Protein AF-A0A7V9FP47-F1 (afdb_monomer_lite)

pLDDT: mean 84.73, std 6.35, range [57.75, 95.44]

Radius of gyration: 11.87 Å; chains: 1; bounding box: 27×25×27 Å

Foldseek 3Di:
DVLLVVLLCVVVVPDDDPVVVVVCVVVLVVVCVVCPVVSSVVSNVVNNPDDNVRSVVVVVVD

Sequence (62 aa):
SWGAAAALRQALGASPSPTERALEDRYVAALRTSMGAAAFEAELEAGAAMPLEQALDAALES

Secondary structure (DSSP, 8-state):
-HHHHHHHHHHTT-PPPHHHHHHHHHHHHHHHHHH-HHHHHHHHHHHHTS-HHHHHHHHH--

Structure (mmCIF, N/CA/C/O backbone):
data_AF-A0A7V9FP47-F1
#
_entry.id   AF-A0A7V9FP47-F1
#
loop_
_atom_site.group_PDB
_atom_site.id
_atom_site.type_symbol
_atom_site.label_atom_id
_atom_site.label_alt_id
_atom_site.label_comp_id
_atom_site.label_asym_id
_atom_site.label_entity_id
_atom_site.label_seq_id
_atom_site.pdbx_PDB_ins_code
_atom_site.Cartn_x
_atom_site.Cartn_y
_atom_site.Cartn_z
_atom_site.occupancy
_atom_site.B_iso_or_equiv
_atom_site.auth_seq_id
_atom_site.auth_comp_id
_atom_site.auth_asym_id
_atom_site.auth_atom_id
_atom_site.pdbx_PDB_model_num
ATOM 1 N N . SER A 1 1 ? -2.297 0.212 6.589 1.00 75.25 1 SER A N 1
ATOM 2 C CA . SER A 1 1 ? -3.002 -0.581 5.550 1.00 75.25 1 SER A CA 1
ATOM 3 C C . SER A 1 1 ? -2.408 -0.284 4.174 1.00 75.25 1 SER A C 1
ATOM 5 O O . SER A 1 1 ? -1.640 0.667 4.048 1.00 75.25 1 SER A O 1
ATOM 7 N N . TRP A 1 2 ? -2.723 -1.074 3.137 1.00 78.19 2 TRP A N 1
ATOM 8 C CA . TRP A 1 2 ? -2.190 -0.829 1.784 1.00 78.19 2 TRP A CA 1
ATOM 9 C C . TRP A 1 2 ? -2.652 0.521 1.205 1.00 78.19 2 TRP A C 1
ATOM 11 O O . TRP A 1 2 ? -1.822 1.259 0.676 1.00 78.19 2 TRP A O 1
ATOM 21 N N . GLY A 1 3 ? -3.926 0.891 1.389 1.00 78.44 3 GLY A N 1
ATOM 22 C CA . GLY A 1 3 ? -4.448 2.198 0.969 1.00 78.44 3 GLY A CA 1
ATOM 23 C C . GLY A 1 3 ? -3.702 3.374 1.612 1.00 78.44 3 GLY A C 1
ATOM 24 O O . GLY A 1 3 ? -3.325 4.314 0.916 1.00 78.44 3 GLY A O 1
ATOM 25 N N . ALA A 1 4 ? -3.390 3.294 2.911 1.00 79.12 4 ALA A N 1
ATOM 26 C CA . ALA A 1 4 ? -2.604 4.319 3.607 1.00 79.12 4 ALA A CA 1
ATOM 27 C C . ALA A 1 4 ? -1.165 4.430 3.062 1.00 79.12 4 ALA A C 1
ATOM 29 O O . ALA A 1 4 ? -0.661 5.529 2.842 1.00 79.12 4 ALA A O 1
ATOM 30 N N . ALA A 1 5 ? -0.513 3.299 2.768 1.00 81.38 5 ALA A N 1
ATOM 31 C CA . ALA A 1 5 ? 0.829 3.287 2.178 1.00 81.38 5 ALA A CA 1
ATOM 32 C C . ALA A 1 5 ? 0.853 3.838 0.737 1.00 81.38 5 ALA A C 1
ATOM 34 O O . ALA A 1 5 ? 1.850 4.427 0.306 1.00 81.38 5 ALA A O 1
ATOM 35 N N . ALA A 1 6 ? -0.226 3.646 -0.029 1.00 80.75 6 ALA A N 1
ATOM 36 C CA . ALA A 1 6 ? -0.396 4.259 -1.344 1.00 80.75 6 ALA A CA 1
ATOM 37 C C . ALA A 1 6 ? -0.589 5.784 -1.236 1.00 80.75 6 ALA A C 1
ATOM 39 O O . ALA A 1 6 ? 0.083 6.533 -1.947 1.00 80.75 6 ALA A O 1
ATOM 40 N N . ALA A 1 7 ? -1.433 6.245 -0.307 1.00 80.38 7 ALA A N 1
ATOM 41 C CA . ALA A 1 7 ? -1.673 7.667 -0.059 1.00 80.38 7 ALA A CA 1
ATOM 42 C C . ALA A 1 7 ? -0.410 8.402 0.411 1.00 80.38 7 ALA A C 1
ATOM 44 O O . ALA A 1 7 ? -0.074 9.458 -0.125 1.00 80.38 7 ALA A O 1
ATOM 45 N N . LEU A 1 8 ? 0.353 7.801 1.330 1.00 81.25 8 LEU A N 1
ATOM 46 C CA . LEU A 1 8 ? 1.616 8.357 1.816 1.00 81.25 8 LEU A CA 1
ATOM 47 C C . LEU A 1 8 ? 2.625 8.565 0.678 1.00 81.25 8 LEU A C 1
ATOM 49 O O . LEU A 1 8 ? 3.233 9.627 0.568 1.00 81.25 8 LEU A O 1
ATOM 53 N N . ARG A 1 9 ? 2.784 7.577 -0.212 1.00 81.44 9 ARG A N 1
ATOM 54 C CA . ARG A 1 9 ? 3.694 7.702 -1.364 1.00 81.44 9 ARG A CA 1
ATOM 55 C C . ARG A 1 9 ? 3.278 8.819 -2.313 1.00 81.44 9 ARG A C 1
ATOM 57 O O . ARG A 1 9 ? 4.138 9.566 -2.777 1.00 81.44 9 ARG A O 1
ATOM 64 N N . GLN A 1 10 ? 1.976 8.963 -2.552 1.00 80.88 10 GLN A N 1
ATOM 65 C CA . GLN A 1 10 ? 1.435 10.050 -3.363 1.00 80.88 10 GLN A CA 1
ATOM 66 C C . GLN A 1 10 ? 1.699 11.420 -2.724 1.00 80.88 10 GLN A C 1
ATOM 68 O O . GLN A 1 10 ? 2.209 12.315 -3.395 1.00 80.88 10 GLN A O 1
ATOM 73 N N . ALA A 1 11 ? 1.431 11.563 -1.423 1.00 81.69 11 ALA A N 1
ATOM 74 C CA . ALA A 1 11 ? 1.646 12.804 -0.681 1.00 81.69 11 ALA A CA 1
ATOM 75 C C . ALA A 1 11 ? 3.126 13.222 -0.633 1.00 81.69 11 ALA A C 1
ATOM 77 O O . ALA A 1 11 ? 3.440 14.408 -0.698 1.00 81.69 11 ALA A O 1
ATOM 78 N N . LEU A 1 12 ? 4.042 12.251 -0.574 1.00 83.94 12 LEU A N 1
ATOM 79 C CA . LEU A 1 12 ? 5.487 12.491 -0.596 1.00 83.94 12 LEU A CA 1
ATOM 80 C C . LEU A 1 12 ? 6.047 12.743 -2.008 1.00 83.94 12 LEU A C 1
ATOM 82 O O . LEU A 1 12 ? 7.241 13.002 -2.149 1.00 83.94 12 LEU A O 1
ATOM 86 N N . GLY A 1 13 ? 5.227 12.632 -3.062 1.00 83.88 13 GLY A N 1
ATOM 87 C CA . GLY A 1 13 ? 5.689 12.709 -4.453 1.00 83.88 13 GLY A CA 1
ATOM 88 C C . GLY A 1 13 ? 6.676 11.595 -4.826 1.00 83.88 13 GLY A C 1
ATOM 89 O O . GLY A 1 13 ? 7.429 11.720 -5.795 1.00 83.88 13 GLY A O 1
ATOM 90 N N . ALA A 1 14 ? 6.699 10.508 -4.052 1.00 81.81 14 ALA A N 1
ATOM 91 C CA . ALA A 1 14 ? 7.643 9.418 -4.223 1.00 81.81 14 ALA A CA 1
ATOM 92 C C . ALA A 1 14 ? 7.178 8.516 -5.370 1.00 81.81 14 ALA A C 1
ATOM 94 O O . ALA A 1 14 ? 6.247 7.724 -5.229 1.00 81.81 14 ALA A O 1
ATOM 95 N N . SER A 1 15 ? 7.837 8.631 -6.524 1.00 82.25 15 SER A N 1
ATOM 96 C CA . SER A 1 15 ? 7.607 7.711 -7.637 1.00 82.25 15 SER A CA 1
ATOM 97 C C . SER A 1 15 ? 8.444 6.441 -7.466 1.00 82.25 15 SER A C 1
ATOM 99 O O . SER A 1 15 ? 9.669 6.547 -7.380 1.00 82.25 15 SER A O 1
ATOM 101 N N . PRO A 1 16 ? 7.832 5.243 -7.480 1.00 82.38 16 PRO A N 1
ATOM 102 C CA . PRO A 1 16 ? 8.581 3.993 -7.449 1.00 82.38 16 PRO A CA 1
ATOM 103 C C . PRO A 1 16 ? 9.494 3.862 -8.677 1.00 82.38 16 PRO A C 1
ATOM 105 O O . PRO A 1 16 ? 9.201 4.367 -9.763 1.00 82.38 16 PRO A O 1
ATOM 108 N N . SER A 1 17 ? 10.611 3.161 -8.538 1.00 88.81 17 SER A N 1
ATOM 109 C CA . SER A 1 17 ? 11.447 2.723 -9.658 1.00 88.81 17 SER A CA 1
ATOM 110 C C . SER A 1 17 ? 10.695 1.719 -10.553 1.00 88.81 17 SER A C 1
ATOM 112 O O . SER A 1 17 ? 9.657 1.178 -10.162 1.00 88.81 17 SER A O 1
ATOM 114 N N . PRO A 1 18 ? 11.186 1.422 -11.773 1.00 88.62 18 PRO A N 1
ATOM 115 C CA . PRO A 1 18 ? 10.562 0.414 -12.633 1.00 88.62 18 PRO A CA 1
ATOM 116 C C . PRO A 1 18 ? 10.421 -0.963 -11.966 1.00 88.62 18 PRO A C 1
ATOM 118 O O . PRO A 1 18 ? 9.401 -1.623 -12.142 1.00 88.62 18 PRO A O 1
ATOM 121 N N . THR A 1 19 ? 11.414 -1.373 -11.173 1.00 91.50 19 THR A N 1
ATOM 122 C CA . THR A 1 19 ? 11.391 -2.645 -10.439 1.00 91.50 19 THR A CA 1
ATOM 123 C C . THR A 1 19 ? 10.345 -2.634 -9.328 1.00 91.50 19 THR A C 1
ATOM 125 O O . THR A 1 19 ? 9.598 -3.598 -9.180 1.00 91.50 19 THR A O 1
ATOM 128 N N . GLU A 1 20 ? 10.255 -1.539 -8.571 1.00 86.94 20 GLU A N 1
ATOM 129 C CA . GLU A 1 20 ? 9.251 -1.385 -7.512 1.00 86.94 20 GLU A CA 1
ATOM 130 C C . GLU A 1 20 ? 7.833 -1.361 -8.083 1.00 86.94 20 GLU A C 1
ATOM 132 O O . GLU A 1 20 ? 6.968 -2.033 -7.533 1.00 86.94 20 GLU A O 1
ATOM 137 N N . ARG A 1 21 ? 7.612 -0.699 -9.228 1.00 86.75 21 ARG A N 1
ATOM 138 C CA . ARG A 1 21 ? 6.326 -0.755 -9.945 1.00 86.75 21 ARG A CA 1
ATOM 139 C C . ARG A 1 21 ? 5.943 -2.177 -10.332 1.00 86.75 21 ARG A C 1
ATOM 141 O O . ARG A 1 21 ? 4.830 -2.601 -10.059 1.00 86.75 21 ARG A O 1
ATOM 148 N N . ALA A 1 22 ? 6.868 -2.935 -10.922 1.00 88.38 22 ALA A N 1
ATOM 149 C CA . ALA A 1 22 ? 6.586 -4.309 -11.338 1.00 88.38 22 ALA A CA 1
ATOM 150 C C . ALA A 1 22 ? 6.243 -5.229 -10.150 1.00 88.38 22 ALA A C 1
ATOM 152 O O . ALA A 1 22 ? 5.407 -6.128 -10.270 1.00 88.38 22 ALA A O 1
ATOM 153 N N . LEU A 1 23 ? 6.885 -5.011 -8.997 1.00 88.44 23 LEU A N 1
ATOM 154 C CA . LEU A 1 23 ? 6.556 -5.716 -7.759 1.00 88.44 23 LEU A CA 1
ATOM 155 C C . LEU A 1 23 ? 5.192 -5.280 -7.222 1.00 88.44 23 LEU A C 1
ATOM 157 O O . LEU A 1 23 ? 4.377 -6.133 -6.874 1.00 88.44 23 LEU A O 1
ATOM 161 N N . GLU A 1 24 ? 4.936 -3.976 -7.184 1.00 86.12 24 GLU A N 1
ATOM 162 C CA . GLU A 1 24 ? 3.672 -3.406 -6.733 1.00 86.12 24 GLU A CA 1
ATOM 163 C C . GLU A 1 24 ? 2.497 -3.930 -7.562 1.00 86.12 24 GLU A C 1
ATOM 165 O O . GLU A 1 24 ? 1.578 -4.499 -6.982 1.00 86.12 24 GLU A O 1
ATOM 170 N N . ASP A 1 25 ? 2.573 -3.890 -8.893 1.00 88.00 25 ASP A N 1
ATOM 171 C CA . ASP A 1 25 ? 1.530 -4.410 -9.787 1.00 88.00 25 ASP A CA 1
ATOM 172 C C . ASP A 1 25 ? 1.204 -5.884 -9.498 1.00 88.00 25 ASP A C 1
ATOM 174 O O . ASP A 1 25 ? 0.036 -6.277 -9.404 1.00 88.00 25 ASP A O 1
ATOM 178 N N . ARG A 1 26 ? 2.238 -6.714 -9.297 1.00 88.62 26 ARG A N 1
ATOM 179 C CA . ARG A 1 26 ? 2.075 -8.139 -8.979 1.00 88.62 26 ARG A CA 1
ATOM 180 C C . ARG A 1 26 ? 1.351 -8.342 -7.648 1.00 88.62 26 ARG A C 1
ATOM 182 O O . ARG A 1 26 ? 0.440 -9.169 -7.569 1.00 88.62 26 ARG A O 1
ATOM 189 N N . TYR A 1 27 ? 1.774 -7.641 -6.599 1.00 89.88 27 TYR A N 1
ATOM 190 C CA . TYR A 1 27 ? 1.203 -7.815 -5.264 1.00 89.88 27 TYR A CA 1
ATOM 191 C C . TYR A 1 27 ? -0.184 -7.184 -5.142 1.00 89.88 27 TYR A C 1
ATOM 193 O O . TYR A 1 27 ? -1.060 -7.776 -4.517 1.00 89.88 27 TYR A O 1
ATOM 201 N N . VAL A 1 28 ? -0.419 -6.049 -5.799 1.00 89.50 28 VAL A N 1
ATOM 202 C CA . VAL A 1 28 ? -1.722 -5.379 -5.852 1.00 89.50 28 VAL A CA 1
ATOM 203 C C . VAL A 1 28 ? -2.753 -6.242 -6.572 1.00 89.50 28 VAL A C 1
ATOM 205 O O . VAL A 1 28 ? -3.862 -6.410 -6.070 1.00 89.50 28 VAL A O 1
ATOM 208 N N . ALA A 1 29 ? -2.395 -6.863 -7.700 1.00 89.44 29 ALA A N 1
ATOM 209 C CA . ALA A 1 29 ? -3.295 -7.775 -8.405 1.00 89.44 29 ALA A CA 1
ATOM 210 C C . ALA A 1 29 ? -3.676 -8.999 -7.549 1.00 89.44 29 ALA A C 1
ATOM 212 O O . ALA A 1 29 ? -4.846 -9.398 -7.505 1.00 89.44 29 ALA A O 1
ATOM 213 N N . ALA A 1 30 ? -2.705 -9.577 -6.833 1.00 91.75 30 ALA A N 1
ATOM 214 C CA . ALA A 1 30 ? -2.952 -10.685 -5.913 1.00 91.75 30 ALA A CA 1
ATOM 215 C C . ALA A 1 30 ? -3.847 -10.262 -4.736 1.00 91.75 30 ALA A C 1
ATOM 217 O O . ALA A 1 30 ? -4.795 -10.972 -4.400 1.00 91.75 30 ALA A O 1
ATOM 218 N N . LEU A 1 31 ? -3.591 -9.083 -4.161 1.00 89.81 31 LEU A N 1
ATOM 219 C CA . LEU A 1 31 ? -4.358 -8.515 -3.054 1.00 89.81 31 LEU A CA 1
ATOM 220 C C . LEU A 1 31 ? -5.805 -8.194 -3.459 1.00 89.81 31 LEU A C 1
ATOM 222 O O . LEU A 1 31 ? -6.743 -8.562 -2.758 1.00 89.81 31 LEU A O 1
ATOM 226 N N . ARG A 1 32 ? -6.009 -7.587 -4.634 1.00 91.44 32 ARG A N 1
ATOM 227 C CA . ARG A 1 32 ? -7.346 -7.323 -5.190 1.00 91.44 32 ARG A CA 1
ATOM 228 C C . ARG A 1 32 ? -8.137 -8.613 -5.397 1.00 91.44 32 ARG A C 1
ATOM 230 O O . ARG A 1 32 ? -9.341 -8.648 -5.157 1.00 91.44 32 ARG A O 1
ATOM 237 N N . THR A 1 33 ? -7.463 -9.674 -5.836 1.00 93.38 33 THR A N 1
ATOM 238 C CA . THR A 1 33 ? -8.089 -10.985 -6.043 1.00 93.38 33 THR A CA 1
ATOM 239 C C . THR A 1 33 ? -8.478 -11.640 -4.717 1.00 93.38 33 THR A C 1
ATOM 241 O O . THR A 1 33 ? -9.569 -12.195 -4.623 1.00 93.38 33 THR A O 1
ATOM 244 N N . SER A 1 34 ? -7.627 -11.564 -3.689 1.00 93.50 34 SER A N 1
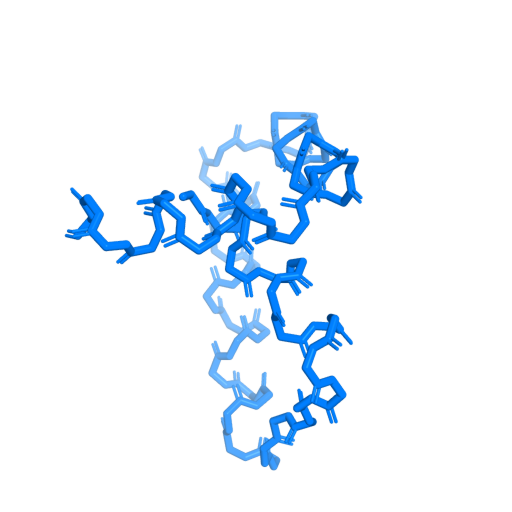ATOM 245 C CA . SER A 1 34 ? -7.888 -12.204 -2.393 1.00 93.50 34 SER A CA 1
ATOM 246 C C . SER A 1 34 ? -8.940 -11.475 -1.554 1.00 93.50 34 SER A C 1
ATOM 248 O O . SER A 1 34 ? -9.754 -12.127 -0.907 1.00 93.50 34 SER A O 1
ATOM 250 N N . MET A 1 35 ? -8.948 -10.140 -1.579 1.00 92.44 35 MET A N 1
ATOM 251 C CA . MET A 1 35 ? -9.911 -9.315 -0.836 1.00 92.44 35 MET A CA 1
ATOM 252 C C . MET A 1 35 ? -11.250 -9.168 -1.568 1.00 92.44 35 MET A C 1
ATOM 254 O O . MET A 1 35 ? -12.272 -8.873 -0.953 1.00 92.44 35 MET A O 1
ATOM 258 N N . GLY A 1 36 ? -11.247 -9.369 -2.887 1.00 95.44 36 GLY A N 1
ATOM 259 C CA . GLY A 1 36 ? -12.353 -9.019 -3.765 1.00 95.44 36 GLY A CA 1
ATOM 260 C C . GLY A 1 36 ? -12.328 -7.537 -4.148 1.00 95.44 36 GLY A C 1
ATOM 261 O O . GLY A 1 36 ? -11.943 -6.666 -3.367 1.00 95.44 36 GLY A O 1
ATOM 262 N N . ALA A 1 37 ? -12.770 -7.241 -5.374 1.00 91.31 37 ALA A N 1
ATOM 263 C CA . ALA A 1 37 ? -12.661 -5.903 -5.954 1.00 91.31 37 ALA A CA 1
ATOM 264 C C . ALA A 1 37 ? -13.338 -4.815 -5.103 1.00 91.31 37 ALA A C 1
ATOM 266 O O . ALA A 1 37 ? -12.747 -3.767 -4.898 1.00 91.31 37 ALA A O 1
ATOM 267 N N . ALA A 1 38 ? -14.536 -5.064 -4.565 1.00 91.44 38 ALA A N 1
ATOM 268 C CA . ALA A 1 38 ? -15.266 -4.058 -3.788 1.00 91.44 38 ALA A CA 1
ATOM 269 C C . ALA A 1 38 ? -14.561 -3.684 -2.471 1.00 91.44 38 ALA A C 1
ATOM 271 O O . ALA A 1 38 ? -14.472 -2.505 -2.142 1.00 91.44 38 ALA A O 1
ATOM 272 N N . ALA A 1 39 ? -14.032 -4.670 -1.739 1.00 89.75 39 ALA A N 1
ATOM 273 C CA . ALA A 1 39 ? -13.288 -4.417 -0.505 1.00 89.75 39 ALA A CA 1
ATOM 274 C C . ALA A 1 39 ? -11.950 -3.721 -0.790 1.00 89.75 39 ALA A C 1
ATOM 276 O O . ALA A 1 39 ? -11.540 -2.835 -0.047 1.00 89.75 39 ALA A O 1
ATOM 277 N N . PHE A 1 40 ? -11.300 -4.087 -1.897 1.00 90.25 40 PHE A N 1
ATOM 278 C CA . PHE A 1 40 ? -10.080 -3.436 -2.353 1.00 90.25 40 PHE A CA 1
ATOM 279 C C . PHE A 1 40 ? -10.299 -1.951 -2.690 1.00 90.25 40 PHE A C 1
ATOM 281 O O . PHE A 1 40 ? -9.539 -1.112 -2.217 1.00 90.25 40 PHE A O 1
ATOM 288 N N . GLU A 1 41 ? -11.336 -1.616 -3.468 1.00 90.56 41 GLU A N 1
ATOM 289 C CA . GLU A 1 41 ? -11.646 -0.213 -3.799 1.00 90.56 41 GLU A CA 1
ATOM 290 C C . GLU A 1 41 ? -12.012 0.593 -2.544 1.00 90.56 41 GLU A C 1
ATOM 292 O O . GLU A 1 41 ? -11.594 1.738 -2.407 1.00 90.56 41 G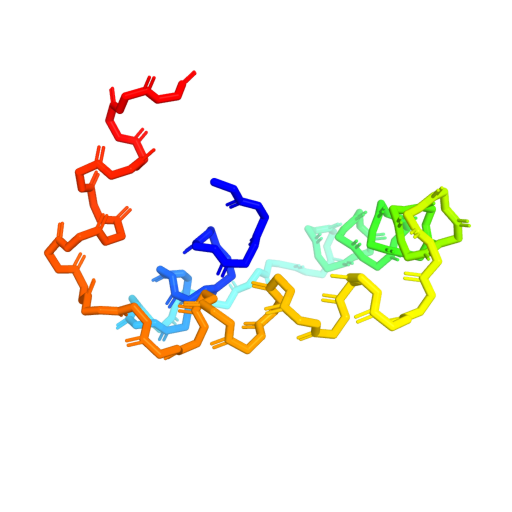LU A O 1
ATOM 297 N N . ALA A 1 42 ? -12.737 -0.006 -1.591 1.00 89.44 42 ALA A N 1
ATOM 298 C CA . ALA A 1 42 ? -13.078 0.660 -0.334 1.00 89.44 42 ALA A CA 1
ATOM 299 C C . ALA A 1 42 ? -11.836 0.999 0.512 1.00 89.44 42 ALA A C 1
ATOM 301 O O . ALA A 1 42 ? -11.738 2.103 1.040 1.00 89.44 42 ALA A O 1
ATOM 302 N N . GLU A 1 43 ? -10.873 0.080 0.614 1.00 88.81 43 GLU A N 1
ATOM 303 C CA . GLU A 1 43 ? -9.597 0.325 1.302 1.00 88.81 43 GLU A CA 1
ATOM 304 C C . GLU A 1 43 ? -8.729 1.363 0.580 1.00 88.81 43 GLU A C 1
ATOM 306 O O . GLU A 1 43 ? -8.049 2.162 1.227 1.00 88.81 43 GLU A O 1
ATOM 311 N N . LEU A 1 44 ? -8.747 1.366 -0.757 1.00 86.81 44 LEU A N 1
ATOM 312 C CA . LEU A 1 44 ? -8.029 2.357 -1.555 1.00 86.81 44 LEU A CA 1
ATOM 313 C C . LEU A 1 44 ? -8.601 3.762 -1.336 1.00 86.81 44 LEU A C 1
ATOM 315 O O . LEU A 1 44 ? -7.838 4.690 -1.078 1.00 86.81 44 LEU A O 1
ATOM 319 N N . GLU A 1 45 ? -9.926 3.901 -1.379 1.00 89.50 45 GLU A N 1
ATOM 320 C CA . GLU A 1 45 ? -10.625 5.1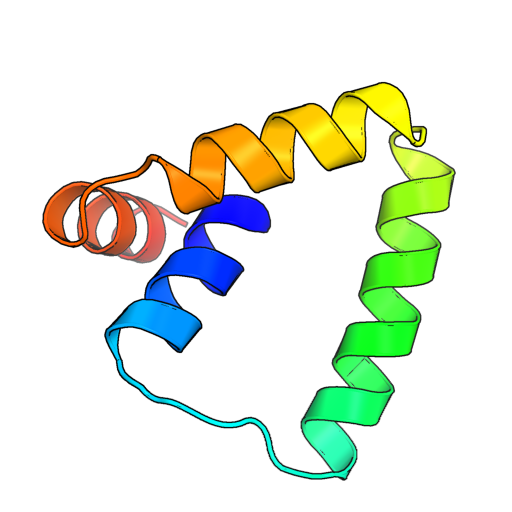67 -1.142 1.00 89.50 45 GLU A CA 1
ATOM 321 C C . GLU A 1 45 ? -10.413 5.665 0.295 1.00 89.50 45 GLU A C 1
ATOM 323 O O . GLU A 1 45 ? -10.094 6.833 0.512 1.00 89.50 45 GLU A O 1
ATOM 328 N N . ALA A 1 46 ? -10.506 4.768 1.284 1.00 87.38 46 ALA A N 1
ATOM 329 C CA . ALA A 1 46 ? -10.232 5.098 2.681 1.00 87.38 46 ALA A CA 1
ATOM 330 C C . ALA A 1 46 ? -8.792 5.594 2.881 1.00 87.38 46 ALA A C 1
ATOM 332 O O . ALA A 1 46 ? -8.556 6.534 3.638 1.00 87.38 46 ALA A O 1
ATOM 333 N N . GLY A 1 47 ? -7.833 4.988 2.175 1.00 84.75 47 GLY A N 1
ATOM 334 C CA . GLY A 1 47 ? -6.453 5.455 2.133 1.00 84.75 47 GLY A CA 1
ATOM 335 C C . GLY A 1 47 ? -6.315 6.831 1.487 1.00 84.75 47 GLY A C 1
ATOM 336 O O . GLY A 1 47 ? -5.683 7.709 2.061 1.00 84.75 47 GLY A O 1
ATOM 337 N N . ALA A 1 48 ? -6.921 7.043 0.318 1.00 82.00 48 ALA A N 1
ATOM 338 C CA . ALA A 1 48 ? -6.844 8.307 -0.417 1.00 82.00 48 ALA A CA 1
ATOM 339 C C . ALA A 1 48 ? -7.467 9.491 0.346 1.00 82.00 48 ALA A C 1
ATOM 341 O O . ALA A 1 48 ? -6.987 10.618 0.231 1.00 82.00 48 ALA A O 1
ATOM 342 N N . ALA A 1 49 ? -8.503 9.235 1.148 1.00 87.12 49 ALA A N 1
ATOM 343 C CA . ALA A 1 49 ? -9.133 10.225 2.017 1.00 87.12 49 ALA A CA 1
ATOM 344 C C . ALA A 1 49 ? -8.367 10.475 3.335 1.00 87.12 49 ALA A C 1
ATOM 346 O O . ALA A 1 49 ? -8.741 11.373 4.094 1.00 87.12 49 ALA A O 1
ATOM 347 N N . MET A 1 50 ? -7.322 9.693 3.633 1.00 83.75 50 MET A N 1
ATOM 348 C CA . MET A 1 50 ? -6.569 9.781 4.883 1.00 83.75 50 MET A CA 1
ATOM 349 C C . MET A 1 50 ? -5.661 11.025 4.897 1.00 83.75 50 MET A C 1
ATOM 351 O O . MET A 1 50 ? -4.830 11.183 3.998 1.00 83.75 50 MET A O 1
ATOM 355 N N . PRO A 1 51 ? -5.758 11.898 5.920 1.00 85.19 51 PRO A N 1
ATOM 356 C CA . PRO A 1 51 ? -4.807 12.989 6.116 1.00 85.19 51 PRO A CA 1
ATOM 357 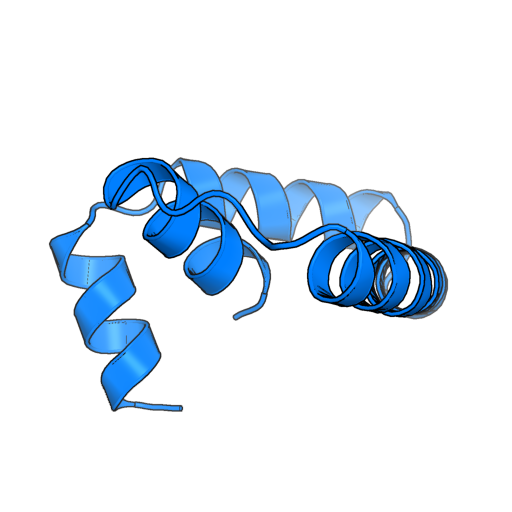C C . PRO A 1 51 ? -3.374 12.468 6.254 1.00 85.19 51 PRO A C 1
ATOM 359 O O . PRO A 1 51 ? -3.156 11.392 6.815 1.00 85.19 51 PRO A O 1
ATOM 362 N N . LEU A 1 52 ? -2.391 13.247 5.796 1.00 80.00 52 LEU A N 1
ATOM 363 C CA . LEU A 1 52 ? -0.980 12.853 5.832 1.00 80.00 52 LEU A CA 1
ATOM 364 C C . LEU A 1 52 ? -0.517 12.499 7.252 1.00 80.00 52 LEU A C 1
ATOM 366 O O . LEU A 1 52 ? 0.214 11.532 7.433 1.00 80.00 52 LEU A O 1
ATOM 370 N N . GLU A 1 53 ? -0.977 13.239 8.257 1.00 83.56 53 GLU A N 1
ATOM 371 C CA . GLU A 1 53 ? -0.660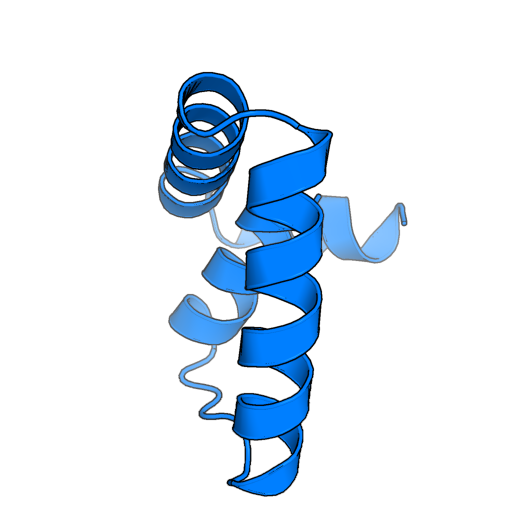 12.998 9.664 1.00 83.56 53 GLU A CA 1
ATOM 372 C C . GLU A 1 53 ? -1.154 11.618 10.120 1.00 83.56 53 GLU A C 1
ATOM 374 O O . GLU A 1 53 ? -0.394 10.850 10.700 1.00 83.56 53 GLU A O 1
ATOM 379 N N . GLN A 1 54 ? -2.387 11.249 9.760 1.00 79.44 54 GLN A N 1
ATOM 380 C CA . GLN A 1 54 ? -2.938 9.925 10.074 1.00 79.44 54 GLN A CA 1
ATOM 381 C C . GLN A 1 54 ? -2.245 8.808 9.287 1.00 79.44 54 GLN A C 1
ATOM 383 O O . GLN A 1 54 ? -2.074 7.705 9.802 1.00 79.44 54 GLN A O 1
ATOM 388 N N . ALA A 1 55 ? -1.823 9.080 8.050 1.00 77.81 55 ALA A N 1
ATOM 389 C CA . ALA A 1 55 ? -1.070 8.119 7.249 1.00 77.81 55 ALA A CA 1
ATOM 390 C C . ALA A 1 55 ? 0.325 7.847 7.837 1.00 77.81 55 ALA A C 1
ATOM 392 O O . ALA A 1 55 ? 0.806 6.716 7.769 1.00 77.81 55 ALA A O 1
ATOM 393 N N . LEU A 1 56 ? 0.960 8.866 8.428 1.00 81.50 56 LEU A N 1
ATOM 394 C CA . LEU A 1 56 ? 2.229 8.733 9.144 1.00 81.50 56 LEU A CA 1
ATOM 395 C C . LEU A 1 56 ? 2.060 7.945 10.446 1.00 81.50 56 LEU A C 1
ATOM 397 O O . LEU A 1 56 ? 2.835 7.019 10.680 1.00 81.50 56 LEU A O 1
ATOM 401 N N . ASP A 1 57 ? 1.032 8.246 11.242 1.00 83.94 57 ASP A N 1
ATOM 402 C CA . ASP A 1 57 ? 0.728 7.501 12.471 1.00 83.94 57 ASP A CA 1
ATOM 403 C C . ASP A 1 57 ? 0.474 6.014 12.1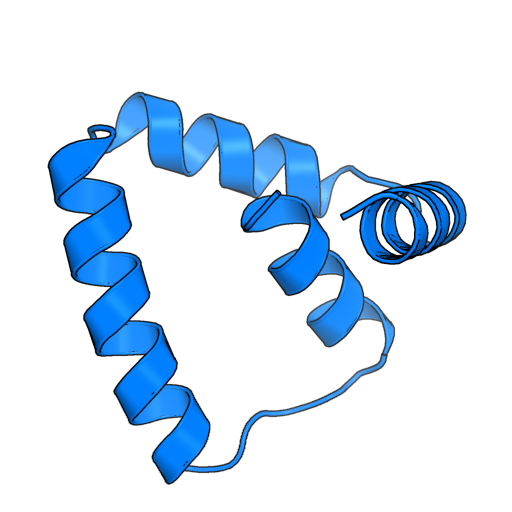62 1.00 83.94 57 ASP A C 1
ATOM 405 O O . ASP A 1 57 ? 1.101 5.130 12.746 1.00 83.94 57 ASP A O 1
ATOM 409 N N . ALA A 1 58 ? -0.342 5.725 11.143 1.00 76.44 58 ALA A N 1
ATOM 410 C CA . ALA A 1 58 ? -0.623 4.359 10.705 1.00 76.44 58 ALA A CA 1
ATOM 411 C C . ALA A 1 58 ? 0.616 3.604 10.184 1.00 76.44 58 ALA A C 1
ATOM 413 O O . ALA A 1 58 ? 0.638 2.373 10.226 1.00 76.44 58 ALA A O 1
ATOM 414 N N . ALA A 1 59 ? 1.620 4.311 9.657 1.00 71.31 59 ALA A N 1
ATOM 415 C CA . ALA A 1 59 ? 2.872 3.716 9.188 1.00 71.31 59 ALA A CA 1
ATOM 416 C C . ALA A 1 59 ? 3.861 3.433 10.331 1.00 71.31 59 ALA A C 1
ATOM 418 O O . ALA A 1 59 ? 4.709 2.555 10.196 1.00 71.31 59 ALA A O 1
ATOM 419 N N . LEU A 1 60 ? 3.771 4.173 11.439 1.00 78.62 60 LEU A N 1
ATOM 420 C CA . LEU A 1 60 ? 4.601 3.965 12.628 1.00 78.62 60 LEU A CA 1
ATOM 421 C C . LEU A 1 60 ? 4.050 2.860 13.546 1.00 78.62 60 LEU A C 1
ATOM 423 O O . LEU A 1 60 ? 4.810 2.289 14.326 1.00 78.62 60 LEU A O 1
ATOM 427 N N . GLU A 1 61 ? 2.753 2.551 13.449 1.00 73.19 61 GLU A N 1
ATOM 428 C CA . GLU A 1 61 ? 2.080 1.493 14.220 1.00 73.19 61 GLU A CA 1
ATOM 429 C C . GLU A 1 61 ? 2.119 0.091 13.567 1.00 73.19 61 GLU A C 1
ATOM 431 O O . GLU A 1 61 ? 1.725 -0.884 14.212 1.00 73.19 61 GLU A O 1
ATOM 436 N N . SER A 1 62 ? 2.572 -0.032 12.310 1.00 57.75 62 SER A N 1
ATOM 437 C CA . SER A 1 62 ? 2.597 -1.288 11.527 1.00 57.75 62 SER A CA 1
ATOM 438 C C . SER A 1 62 ? 3.963 -1.961 11.481 1.00 57.75 62 SER A C 1
ATOM 440 O O . SER A 1 62 ? 4.004 -3.209 11.564 1.00 57.75 62 SER A O 1
#